Protein AF-A0A8S3DE48-F1 (afdb_monomer_lite)

Organism: NCBI:txid392030

Structure (mmCIF, N/CA/C/O backbone):
data_AF-A0A8S3DE48-F1
#
_entry.id   AF-A0A8S3DE48-F1
#
loop_
_atom_site.group_PDB
_atom_site.id
_atom_site.type_symbol
_atom_site.label_atom_id
_atom_site.label_alt_id
_atom_site.label_comp_id
_atom_site.label_asym_id
_atom_site.label_entity_id
_atom_site.label_seq_id
_atom_site.pdbx_PDB_ins_code
_atom_site.Cartn_x
_atom_site.Cartn_y
_atom_site.Cartn_z
_atom_site.occupancy
_atom_site.B_iso_or_equiv
_atom_site.auth_seq_id
_atom_site.auth_comp_id
_atom_site.auth_asym_id
_atom_site.auth_atom_id
_atom_site.pdbx_PDB_model_num
ATOM 1 N N . MET A 1 1 ? 17.841 -6.866 -17.496 1.00 52.84 1 MET A N 1
ATOM 2 C CA . MET A 1 1 ? 16.814 -6.961 -16.436 1.00 52.84 1 MET A CA 1
ATOM 3 C C . MET A 1 1 ? 15.802 -8.006 -16.883 1.00 52.84 1 MET A C 1
ATOM 5 O O . MET A 1 1 ? 15.302 -7.867 -17.991 1.00 52.84 1 MET A O 1
ATOM 9 N N . ALA A 1 2 ? 15.586 -9.083 -16.123 1.00 62.38 2 ALA A N 1
ATOM 10 C CA . ALA A 1 2 ? 14.606 -10.105 -16.505 1.00 62.38 2 ALA A CA 1
ATOM 11 C C . ALA A 1 2 ? 13.183 -9.511 -16.465 1.00 62.38 2 ALA A C 1
ATOM 13 O O . ALA A 1 2 ? 12.916 -8.700 -15.568 1.00 62.38 2 ALA A O 1
ATOM 14 N N . PRO A 1 3 ? 12.293 -9.867 -17.411 1.00 67.50 3 PRO A N 1
ATOM 15 C CA . PRO A 1 3 ? 10.916 -9.392 -17.403 1.00 67.50 3 PRO A CA 1
ATOM 16 C C . PRO A 1 3 ? 10.259 -9.746 -16.068 1.00 67.50 3 PRO A C 1
ATOM 18 O O . PRO A 1 3 ? 10.403 -10.854 -15.550 1.00 67.50 3 PRO A O 1
ATOM 21 N N . VAL A 1 4 ? 9.604 -8.757 -15.465 1.00 70.62 4 VAL A N 1
ATOM 22 C CA . VAL A 1 4 ? 8.887 -8.942 -14.205 1.00 70.62 4 VAL A CA 1
ATOM 23 C C . VAL A 1 4 ? 7.557 -9.580 -14.553 1.00 70.62 4 VAL A C 1
ATOM 25 O O . VAL A 1 4 ? 6.714 -8.928 -15.159 1.00 70.62 4 VAL A O 1
ATOM 28 N N . ASP A 1 5 ? 7.391 -10.846 -14.193 1.00 80.06 5 ASP A N 1
ATOM 29 C CA . ASP A 1 5 ? 6.136 -11.547 -14.412 1.00 80.06 5 ASP A CA 1
ATOM 30 C C . ASP A 1 5 ? 5.138 -11.191 -13.288 1.00 80.06 5 ASP A C 1
ATOM 32 O O . ASP A 1 5 ? 5.393 -11.499 -12.115 1.00 80.06 5 ASP A O 1
ATOM 36 N N . PRO A 1 6 ? 4.030 -10.493 -13.597 1.00 78.75 6 PRO A N 1
ATOM 37 C CA . PRO A 1 6 ? 3.070 -10.051 -12.588 1.00 78.75 6 PRO A CA 1
ATOM 38 C C . PRO A 1 6 ? 2.306 -11.226 -11.962 1.00 78.75 6 PRO A C 1
ATOM 40 O O . PRO A 1 6 ? 1.860 -11.123 -10.817 1.00 78.75 6 PRO A O 1
ATOM 43 N N . SER A 1 7 ? 2.192 -12.358 -12.664 1.00 81.56 7 SER A N 1
ATOM 44 C CA . SER A 1 7 ? 1.502 -13.547 -12.163 1.00 81.56 7 SER A CA 1
ATOM 45 C C . SER A 1 7 ? 2.272 -14.202 -11.019 1.00 81.56 7 SER A C 1
ATOM 47 O O . SER A 1 7 ? 1.650 -14.710 -10.088 1.00 81.56 7 SER A O 1
ATOM 49 N N . VAL A 1 8 ? 3.608 -14.131 -11.022 1.00 84.06 8 VAL A N 1
ATOM 50 C CA . VAL A 1 8 ? 4.444 -14.624 -9.911 1.00 84.06 8 VAL A CA 1
ATOM 51 C C . VAL A 1 8 ? 4.167 -13.847 -8.625 1.00 84.06 8 VAL A C 1
ATOM 53 O O . VAL A 1 8 ? 4.002 -14.448 -7.559 1.00 84.06 8 VAL A O 1
ATOM 56 N N . LEU A 1 9 ? 4.071 -12.516 -8.713 1.00 84.50 9 LEU A N 1
ATOM 57 C CA . LEU A 1 9 ? 3.731 -11.697 -7.552 1.00 84.50 9 LEU A CA 1
ATOM 58 C C . LEU A 1 9 ? 2.324 -12.026 -7.053 1.00 84.50 9 LEU A C 1
ATOM 60 O O . LEU A 1 9 ? 2.155 -12.287 -5.865 1.00 84.50 9 LEU A O 1
ATOM 64 N N . LEU A 1 10 ? 1.342 -12.060 -7.958 1.00 82.56 10 LEU A N 1
ATOM 65 C CA . LEU A 1 10 ? -0.052 -12.353 -7.623 1.00 82.56 10 LEU A CA 1
ATOM 66 C C . LEU A 1 10 ? -0.205 -13.715 -6.941 1.00 82.56 10 LEU A C 1
ATOM 68 O O . LEU A 1 10 ? -0.832 -13.788 -5.889 1.00 82.56 10 LEU A O 1
ATOM 72 N N . ASN A 1 11 ? 0.441 -14.764 -7.457 1.00 85.44 11 ASN A N 1
ATOM 73 C CA . ASN A 1 11 ? 0.447 -16.081 -6.811 1.00 85.44 11 ASN A CA 1
ATOM 74 C C . ASN A 1 11 ? 1.055 -16.041 -5.406 1.00 85.44 11 ASN A C 1
ATOM 76 O O . ASN A 1 11 ? 0.605 -16.754 -4.514 1.00 85.44 11 ASN A O 1
ATOM 80 N N . THR A 1 12 ? 2.060 -15.192 -5.193 1.00 85.50 12 THR A N 1
ATOM 81 C CA . THR A 1 12 ? 2.710 -15.056 -3.885 1.00 85.50 12 THR A CA 1
ATOM 82 C C . THR A 1 12 ? 1.810 -14.349 -2.877 1.00 85.50 12 THR A C 1
ATOM 84 O O . THR A 1 12 ? 1.900 -14.642 -1.694 1.00 85.50 12 THR A O 1
ATOM 87 N N . ILE A 1 13 ? 0.936 -13.437 -3.309 1.00 88.19 13 ILE A N 1
ATOM 88 C CA . ILE A 1 13 ? 0.087 -12.633 -2.414 1.00 88.19 13 ILE A CA 1
ATOM 89 C C . ILE A 1 13 ? -1.380 -13.068 -2.398 1.00 88.19 13 ILE A C 1
ATOM 91 O O . ILE A 1 13 ? -2.157 -12.510 -1.631 1.00 88.19 13 ILE A O 1
ATOM 95 N N . VAL A 1 14 ? -1.764 -14.081 -3.184 1.00 88.00 14 VAL A N 1
ATOM 96 C CA . VAL A 1 14 ? -3.159 -14.531 -3.349 1.00 88.00 14 VAL A CA 1
ATOM 97 C C . VAL A 1 14 ? -3.849 -14.856 -2.020 1.00 88.00 14 VAL A C 1
ATOM 99 O O . VAL A 1 14 ? -5.031 -14.584 -1.853 1.00 88.00 14 VAL A O 1
ATOM 102 N N . TYR A 1 15 ? -3.111 -15.355 -1.024 1.00 89.62 15 TYR A N 1
ATOM 103 C CA . TYR A 1 15 ? -3.657 -15.673 0.301 1.00 89.62 15 TYR A CA 1
ATOM 104 C C . TYR A 1 15 ? -4.018 -14.433 1.144 1.00 89.62 15 TYR A C 1
ATOM 106 O O . TYR A 1 15 ? -4.678 -14.572 2.182 1.00 89.62 15 TYR A O 1
ATOM 114 N N . LEU A 1 16 ? -3.562 -13.241 0.741 1.00 90.00 16 LEU A N 1
ATOM 115 C CA . LEU A 1 16 ? -3.914 -11.947 1.336 1.00 90.00 16 LEU A CA 1
ATOM 116 C C . LEU A 1 16 ? -5.187 -11.362 0.703 1.00 90.00 16 LEU A C 1
ATOM 118 O O . LEU A 1 16 ? -5.809 -10.485 1.306 1.00 90.00 16 LEU A O 1
ATOM 122 N N . LEU A 1 17 ? -5.569 -11.839 -0.486 1.00 91.06 17 LEU A N 1
ATOM 123 C CA . LEU A 1 17 ? -6.629 -11.253 -1.299 1.00 91.06 17 LEU A CA 1
ATOM 124 C C . LEU A 1 17 ? -8.001 -11.884 -1.029 1.00 91.06 17 LEU A C 1
ATOM 126 O O . LEU A 1 17 ? -8.105 -13.049 -0.639 1.00 91.06 17 LEU A O 1
ATOM 130 N N . ASP A 1 18 ? -9.055 -11.098 -1.230 1.00 89.38 18 ASP A N 1
ATOM 131 C CA . ASP A 1 18 ? -10.438 -11.557 -1.312 1.00 89.38 18 ASP A CA 1
ATOM 132 C C . ASP A 1 18 ? -10.820 -11.953 -2.750 1.00 89.38 18 ASP A C 1
ATOM 134 O O . ASP A 1 18 ? -10.038 -11.828 -3.695 1.00 89.38 18 ASP A O 1
ATOM 138 N N . SER A 1 19 ? -12.052 -12.433 -2.931 1.00 86.50 19 SER A N 1
ATOM 139 C CA . SER A 1 19 ? -12.579 -12.840 -4.240 1.00 86.50 19 SER A CA 1
ATOM 140 C C . SER A 1 19 ? -12.729 -11.691 -5.250 1.00 86.50 19 SER A C 1
ATOM 142 O O . SER A 1 19 ? -12.880 -11.959 -6.438 1.00 86.50 19 SER A O 1
ATOM 144 N N . ASN A 1 20 ? -12.680 -10.435 -4.802 1.00 86.00 20 ASN A N 1
ATOM 145 C CA . ASN A 1 20 ? -12.765 -9.230 -5.629 1.00 86.00 20 ASN A CA 1
ATOM 146 C C . ASN A 1 20 ? -11.386 -8.598 -5.904 1.00 86.00 20 ASN A C 1
ATOM 148 O O . ASN A 1 20 ? -11.322 -7.552 -6.549 1.00 86.00 20 ASN A O 1
ATOM 152 N N . GLY A 1 21 ? -10.294 -9.205 -5.424 1.00 85.25 21 GLY A N 1
ATOM 153 C CA . GLY A 1 21 ? -8.933 -8.687 -5.577 1.00 85.25 21 GLY A CA 1
ATOM 154 C C . GLY A 1 21 ? -8.537 -7.605 -4.564 1.00 85.25 21 GLY A C 1
ATOM 155 O O . GLY A 1 21 ? -7.460 -7.026 -4.699 1.00 85.25 21 GLY A O 1
ATOM 156 N N . GLY A 1 22 ? -9.372 -7.334 -3.558 1.00 90.69 22 GLY A N 1
ATOM 157 C CA . GLY A 1 22 ? -9.044 -6.489 -2.409 1.00 90.69 22 GLY A CA 1
ATOM 158 C C . GLY A 1 22 ? -8.381 -7.284 -1.283 1.00 90.69 22 GLY A C 1
ATOM 159 O O . GLY A 1 22 ? -8.154 -8.483 -1.401 1.00 90.69 22 GLY A O 1
ATOM 160 N N . LEU A 1 23 ? -8.058 -6.637 -0.166 1.00 92.56 23 LEU A N 1
ATOM 161 C CA . LEU A 1 23 ? -7.536 -7.314 1.025 1.00 92.56 23 LEU A CA 1
ATOM 162 C C . LEU A 1 23 ? -8.647 -8.029 1.806 1.00 92.56 23 LEU A C 1
ATOM 164 O O . LEU A 1 23 ? -9.664 -7.428 2.147 1.00 92.56 23 LEU A O 1
ATOM 168 N N . LYS A 1 24 ? -8.415 -9.298 2.169 1.00 90.94 24 LYS A N 1
ATOM 169 C CA . LYS A 1 24 ? -9.454 -10.147 2.777 1.00 90.94 24 LYS A CA 1
ATOM 170 C C . LYS A 1 24 ? -9.871 -9.760 4.197 1.00 90.94 24 LYS A C 1
ATOM 172 O O . LYS A 1 24 ? -11.004 -10.023 4.584 1.00 90.94 24 LYS A O 1
ATOM 177 N N . ASN A 1 25 ? -8.942 -9.253 5.011 1.00 90.31 25 ASN A N 1
ATOM 178 C CA . ASN A 1 25 ? -9.189 -8.869 6.403 1.00 90.31 25 ASN A CA 1
ATOM 179 C C . ASN A 1 25 ? -8.094 -7.940 6.950 1.00 90.31 25 ASN A C 1
ATOM 181 O O . ASN A 1 25 ? -7.051 -7.735 6.337 1.00 90.31 25 ASN A O 1
ATOM 185 N N . ASP A 1 26 ? -8.324 -7.389 8.136 1.00 88.56 26 ASP A N 1
ATOM 186 C CA . ASP A 1 26 ? -7.412 -6.492 8.850 1.00 88.56 26 ASP A CA 1
ATOM 187 C C . ASP A 1 26 ? -6.094 -7.180 9.253 1.00 88.56 26 ASP A C 1
ATOM 189 O O . ASP A 1 26 ? -5.029 -6.561 9.274 1.00 88.56 26 ASP A O 1
ATOM 193 N N . ARG A 1 27 ? -6.128 -8.493 9.517 1.00 89.75 27 ARG A N 1
ATOM 194 C CA . ARG A 1 27 ? -4.953 -9.256 9.971 1.00 89.75 27 ARG A CA 1
ATOM 195 C C . ARG A 1 27 ? -3.856 -9.324 8.914 1.00 89.75 27 ARG A C 1
ATOM 197 O O . ARG A 1 27 ? -2.676 -9.323 9.262 1.00 89.75 27 ARG A O 1
ATOM 204 N N . VAL A 1 28 ? -4.237 -9.375 7.637 1.00 91.31 28 VAL A N 1
ATOM 205 C CA . VAL A 1 28 ? -3.292 -9.439 6.512 1.00 91.31 28 VAL A CA 1
ATOM 206 C C . VAL A 1 28 ? -2.683 -8.084 6.148 1.00 91.31 28 VAL A C 1
ATOM 208 O O . VAL A 1 28 ? -1.670 -8.041 5.452 1.00 91.31 28 VAL A O 1
ATOM 211 N N . VAL A 1 29 ? -3.234 -6.979 6.660 1.00 91.75 29 VAL A N 1
ATOM 212 C CA . VAL A 1 29 ? -2.799 -5.612 6.330 1.00 91.75 29 VAL A CA 1
ATOM 213 C C . VAL A 1 29 ? -1.347 -5.360 6.719 1.00 91.75 29 VAL A C 1
ATOM 215 O O . VAL A 1 29 ? -0.583 -4.816 5.927 1.00 91.75 29 VAL A O 1
ATOM 218 N N . ARG A 1 30 ? -0.926 -5.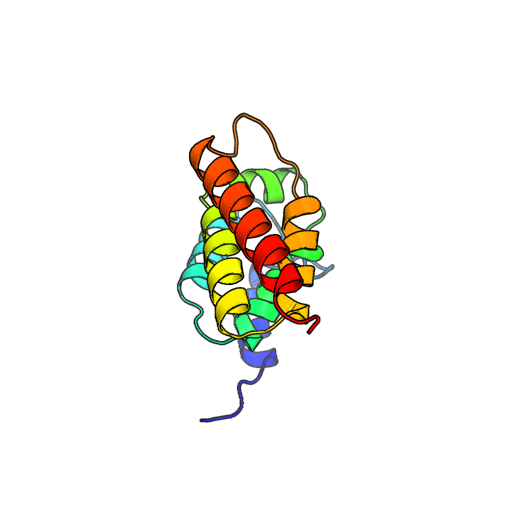789 7.915 1.00 90.75 30 ARG A N 1
ATOM 219 C CA . ARG A 1 30 ? 0.469 -5.610 8.357 1.00 90.75 30 ARG A CA 1
ATOM 220 C C . ARG A 1 30 ? 1.453 -6.303 7.419 1.00 90.75 30 ARG A C 1
ATOM 222 O O . ARG A 1 30 ? 2.460 -5.715 7.040 1.00 90.75 30 ARG A O 1
ATOM 229 N N . GLN A 1 31 ? 1.130 -7.528 7.009 1.00 91.69 31 GLN A N 1
ATOM 230 C CA . GLN A 1 31 ? 1.950 -8.286 6.069 1.00 91.69 31 GLN A CA 1
ATOM 231 C C . GLN A 1 31 ? 1.973 -7.628 4.685 1.00 91.69 31 GLN A C 1
ATOM 233 O O . GLN A 1 31 ? 3.036 -7.508 4.081 1.00 91.69 31 GLN A O 1
ATOM 238 N N . PHE A 1 32 ? 0.825 -7.141 4.215 1.00 92.31 32 PHE A N 1
ATOM 239 C CA . PHE A 1 32 ? 0.717 -6.383 2.972 1.00 92.31 32 PHE A CA 1
ATOM 240 C C . PHE A 1 32 ? 1.591 -5.118 2.986 1.00 92.31 32 PHE A C 1
ATOM 242 O O . PHE A 1 32 ? 2.369 -4.895 2.063 1.00 92.31 32 PHE A O 1
ATOM 249 N N . ILE A 1 33 ? 1.553 -4.341 4.069 1.00 91.19 33 ILE A N 1
ATOM 250 C CA . ILE A 1 33 ? 2.383 -3.143 4.262 1.00 91.19 33 ILE A CA 1
ATOM 251 C C . ILE A 1 33 ? 3.875 -3.492 4.237 1.00 91.19 33 ILE A C 1
ATOM 253 O O . ILE A 1 33 ? 4.654 -2.794 3.590 1.00 91.19 33 ILE A O 1
ATOM 257 N N . THR A 1 34 ? 4.296 -4.587 4.878 1.00 91.62 34 THR A N 1
ATOM 258 C CA . THR A 1 34 ? 5.686 -5.063 4.788 1.00 91.62 34 THR A CA 1
ATOM 259 C C . THR A 1 34 ? 6.089 -5.351 3.341 1.00 91.62 34 THR A C 1
ATOM 261 O O . THR A 1 34 ? 7.158 -4.924 2.907 1.00 91.62 34 THR A O 1
ATOM 264 N N . LEU A 1 35 ? 5.229 -6.019 2.568 1.00 90.88 35 LEU A N 1
ATOM 265 C CA . LEU A 1 35 ? 5.488 -6.321 1.158 1.00 90.88 35 LEU A CA 1
ATOM 266 C C . LEU A 1 35 ? 5.561 -5.059 0.285 1.00 90.88 35 LEU A C 1
ATOM 268 O O . LEU A 1 35 ? 6.415 -4.981 -0.604 1.00 90.88 35 LEU A O 1
ATOM 272 N N . MET A 1 36 ? 4.723 -4.056 0.567 1.00 91.19 36 MET A N 1
ATOM 273 C CA . MET A 1 36 ? 4.811 -2.744 -0.075 1.00 91.19 36 MET A CA 1
ATOM 274 C C . MET A 1 36 ? 6.149 -2.063 0.245 1.00 91.19 36 MET A C 1
ATOM 276 O O . MET A 1 36 ? 6.829 -1.601 -0.669 1.00 91.19 36 MET A O 1
ATOM 280 N N . LYS A 1 37 ? 6.583 -2.047 1.515 1.00 89.62 37 LYS A N 1
ATOM 281 C CA . LYS A 1 37 ? 7.859 -1.421 1.922 1.00 89.62 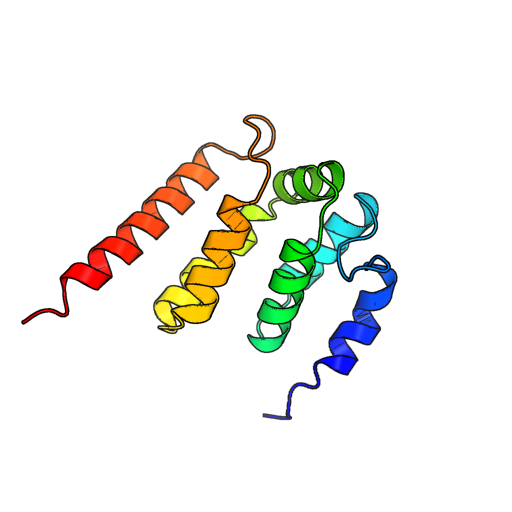37 LYS A CA 1
ATOM 282 C C . LYS A 1 37 ? 9.073 -2.035 1.218 1.00 89.62 37 LYS A C 1
ATOM 284 O O . LYS A 1 37 ? 9.992 -1.303 0.866 1.00 89.62 37 LYS A O 1
ATOM 289 N N . LEU A 1 38 ? 9.068 -3.352 1.004 1.00 88.56 38 LEU A N 1
ATOM 290 C CA . LEU A 1 38 ? 10.162 -4.088 0.357 1.00 88.56 38 LEU A CA 1
ATOM 291 C C . LEU A 1 38 ? 10.154 -3.987 -1.177 1.00 88.56 38 LEU A C 1
ATOM 293 O O . LEU A 1 38 ? 11.079 -4.457 -1.835 1.00 88.56 38 LEU A O 1
ATOM 297 N N . THR A 1 39 ? 9.104 -3.419 -1.770 1.00 86.50 39 THR A N 1
ATOM 298 C CA . THR A 1 39 ? 8.950 -3.381 -3.221 1.00 86.50 39 THR A CA 1
ATOM 299 C C . THR A 1 39 ? 9.589 -2.145 -3.846 1.00 86.50 39 THR A C 1
ATOM 301 O O . THR A 1 39 ? 9.179 -1.005 -3.628 1.00 86.50 39 THR A O 1
ATOM 304 N N . GLU A 1 40 ? 10.553 -2.395 -4.729 1.00 82.06 40 GLU A N 1
ATOM 305 C CA . GLU A 1 40 ? 11.224 -1.359 -5.521 1.00 82.06 40 GLU A CA 1
ATOM 306 C C . GLU A 1 40 ? 10.668 -1.278 -6.951 1.00 82.06 40 GLU A C 1
ATOM 308 O O . GLU A 1 40 ? 10.579 -0.196 -7.532 1.00 82.06 40 GLU A O 1
ATOM 313 N N . LYS A 1 41 ? 10.208 -2.414 -7.496 1.00 85.00 41 LYS A N 1
ATOM 314 C CA . LYS A 1 41 ? 9.717 -2.547 -8.876 1.00 85.00 41 LYS A CA 1
ATOM 315 C C . LYS A 1 41 ? 8.396 -1.807 -9.092 1.00 85.00 41 LYS A C 1
ATOM 317 O O . LYS A 1 41 ? 7.416 -2.079 -8.401 1.00 85.00 41 LYS A O 1
ATOM 322 N N . LEU A 1 42 ? 8.338 -0.968 -10.128 1.00 83.75 42 LEU A N 1
ATOM 323 C CA . LEU A 1 42 ? 7.141 -0.202 -10.501 1.00 83.75 42 LEU A CA 1
ATOM 324 C C . LEU A 1 42 ? 5.913 -1.096 -10.754 1.00 83.75 42 LEU A C 1
ATOM 326 O O . LEU A 1 42 ? 4.838 -0.811 -10.242 1.00 83.75 42 LEU A O 1
ATOM 330 N N . VAL A 1 43 ? 6.088 -2.214 -11.469 1.00 85.19 43 VAL A N 1
ATOM 331 C CA . VAL A 1 43 ? 5.002 -3.175 -11.758 1.00 85.19 43 VAL A CA 1
ATOM 332 C C . VAL A 1 43 ? 4.390 -3.738 -10.471 1.00 85.19 43 VAL A C 1
ATOM 334 O O . VAL A 1 43 ? 3.175 -3.863 -10.362 1.00 85.19 43 VAL A O 1
ATOM 337 N N . ASN A 1 44 ? 5.210 -4.014 -9.456 1.00 88.06 44 ASN A N 1
ATOM 338 C CA . ASN A 1 44 ? 4.719 -4.511 -8.173 1.00 88.06 44 ASN A CA 1
ATOM 339 C C . ASN A 1 44 ? 3.967 -3.413 -7.408 1.00 88.06 44 ASN A C 1
ATOM 341 O O . ASN A 1 44 ? 2.905 -3.679 -6.852 1.00 88.06 44 ASN A O 1
ATOM 345 N N . LYS A 1 45 ? 4.484 -2.172 -7.418 1.00 89.38 45 LYS A N 1
ATOM 346 C CA . LYS A 1 45 ? 3.797 -1.008 -6.829 1.00 89.38 45 LYS A CA 1
ATOM 347 C C . LYS A 1 45 ? 2.411 -0.821 -7.450 1.00 89.38 45 LYS A C 1
ATOM 349 O O . LYS A 1 45 ? 1.447 -0.639 -6.715 1.00 89.38 45 LYS A O 1
ATOM 354 N N . ALA A 1 46 ? 2.303 -0.959 -8.773 1.00 87.25 46 ALA A N 1
ATOM 355 C CA . ALA A 1 46 ? 1.038 -0.896 -9.503 1.00 87.25 46 ALA A CA 1
ATOM 356 C C . ALA A 1 46 ? 0.016 -1.924 -8.999 1.00 87.25 46 ALA A C 1
ATOM 358 O O . ALA A 1 46 ? -1.129 -1.580 -8.727 1.00 87.25 46 ALA A O 1
ATOM 359 N N . ILE A 1 47 ? 0.443 -3.178 -8.829 1.00 89.62 47 ILE A N 1
ATOM 360 C CA . ILE A 1 47 ? -0.428 -4.260 -8.353 1.00 89.62 47 ILE A CA 1
ATOM 361 C C . ILE A 1 47 ? -0.930 -3.962 -6.935 1.00 89.62 47 ILE A C 1
ATOM 363 O O . ILE A 1 47 ? -2.122 -4.090 -6.674 1.00 89.62 47 ILE A O 1
ATOM 367 N N . TYR A 1 48 ? -0.057 -3.504 -6.033 1.00 91.31 48 TYR A N 1
ATOM 368 C CA . TYR A 1 48 ? -0.469 -3.137 -4.674 1.00 91.31 48 TYR A CA 1
ATOM 369 C C . TYR A 1 48 ? -1.440 -1.955 -4.637 1.00 91.31 48 TYR A C 1
ATOM 371 O O . TYR A 1 48 ? -2.403 -1.996 -3.874 1.00 91.31 48 TYR A O 1
ATOM 379 N N . LEU A 1 49 ? -1.227 -0.934 -5.473 1.00 90.06 49 LEU A N 1
ATOM 380 C CA . LEU A 1 49 ? -2.164 0.183 -5.613 1.00 90.06 49 LEU A CA 1
ATOM 381 C C . LEU A 1 49 ? -3.536 -0.305 -6.089 1.00 90.06 49 LEU A C 1
ATOM 383 O O . LEU A 1 49 ? -4.552 0.055 -5.501 1.00 90.06 49 LEU A O 1
ATOM 387 N N . GLN A 1 50 ? -3.572 -1.195 -7.084 1.00 89.56 50 GLN A N 1
ATOM 388 C CA . GLN A 1 50 ? -4.827 -1.765 -7.571 1.00 89.56 50 GLN A CA 1
ATOM 389 C C . GLN A 1 50 ? -5.537 -2.616 -6.512 1.00 89.56 50 GLN A C 1
ATOM 391 O O . GLN A 1 50 ? -6.752 -2.500 -6.377 1.00 89.56 50 GLN A O 1
ATOM 396 N N . ILE A 1 51 ? -4.812 -3.401 -5.711 1.00 91.25 51 ILE A N 1
ATOM 397 C CA . ILE A 1 51 ? -5.394 -4.152 -4.584 1.00 91.25 51 ILE A CA 1
ATOM 398 C C . ILE A 1 51 ? -6.018 -3.200 -3.558 1.00 91.25 51 ILE A C 1
ATOM 400 O O . ILE A 1 51 ? -7.136 -3.427 -3.091 1.00 91.25 51 ILE A O 1
ATOM 404 N N . LEU A 1 52 ? -5.320 -2.112 -3.221 1.00 89.94 52 LEU A N 1
ATOM 405 C CA . LEU A 1 52 ? -5.837 -1.114 -2.287 1.00 89.94 52 LEU A CA 1
ATOM 406 C C . LEU A 1 52 ? -7.092 -0.432 -2.852 1.00 89.94 52 LEU A C 1
ATOM 408 O O . LEU A 1 52 ? -8.082 -0.304 -2.141 1.00 89.94 52 LEU A O 1
ATOM 412 N N . ASN A 1 53 ? -7.096 -0.105 -4.147 1.00 89.25 53 ASN A N 1
ATOM 413 C CA . ASN A 1 53 ? -8.248 0.466 -4.849 1.00 89.25 53 ASN A CA 1
ATOM 414 C C . ASN A 1 53 ? -9.468 -0.481 -4.887 1.00 89.25 53 ASN A C 1
ATOM 416 O O . ASN A 1 53 ? -10.609 -0.027 -4.856 1.00 89.25 53 ASN A O 1
ATOM 420 N N . HIS A 1 54 ? -9.247 -1.799 -4.931 1.00 89.94 54 HIS A N 1
ATOM 421 C CA . HIS A 1 54 ? -10.317 -2.807 -4.892 1.00 89.94 54 HIS A CA 1
ATOM 422 C C . HIS A 1 54 ? -10.754 -3.177 -3.466 1.00 89.94 54 HIS A C 1
ATOM 424 O O . HIS A 1 54 ? -11.773 -3.849 -3.287 1.00 89.94 54 HIS A O 1
ATOM 430 N N . THR A 1 55 ? -10.030 -2.730 -2.437 1.00 90.06 55 THR A N 1
ATOM 431 C CA . THR A 1 55 ? -10.366 -3.008 -1.037 1.00 90.06 55 THR A CA 1
ATOM 432 C C . THR A 1 55 ? -11.537 -2.130 -0.598 1.00 90.06 55 THR A C 1
ATOM 434 O O . THR A 1 55 ? -11.376 -0.946 -0.332 1.00 90.06 55 THR A O 1
ATOM 437 N N . LYS A 1 56 ? -12.733 -2.723 -0.498 1.00 85.00 56 LYS A N 1
ATOM 438 C CA . LYS A 1 56 ? -13.972 -2.014 -0.113 1.00 85.00 56 LYS A CA 1
ATOM 439 C C . LYS A 1 56 ? -14.247 -1.995 1.392 1.00 85.00 56 LYS A C 1
ATOM 441 O O . LYS A 1 56 ? -15.125 -1.266 1.841 1.00 85.00 56 LYS A O 1
ATOM 446 N N . SER A 1 57 ? -13.559 -2.834 2.166 1.00 88.44 57 SER A N 1
ATOM 447 C CA . SER A 1 57 ? -13.792 -2.935 3.608 1.00 88.44 57 SER A CA 1
ATOM 448 C C . SER A 1 57 ? -13.169 -1.750 4.342 1.00 88.44 57 SER A C 1
ATOM 450 O O . SER A 1 57 ? -11.948 -1.590 4.371 1.00 88.44 57 SER A O 1
ATOM 452 N N . GLU A 1 58 ? -14.015 -0.941 4.976 1.00 86.31 58 GLU A N 1
ATOM 453 C CA . GLU A 1 58 ? -13.581 0.235 5.726 1.00 86.31 58 GLU A CA 1
ATOM 454 C C . GLU A 1 58 ? -12.667 -0.133 6.908 1.00 86.31 58 GLU A C 1
ATOM 456 O O . GLU A 1 58 ? -11.671 0.544 7.148 1.00 86.31 58 GLU A O 1
ATOM 461 N N . ASP A 1 59 ? -12.934 -1.240 7.607 1.00 87.44 59 ASP A N 1
ATOM 462 C CA . ASP A 1 59 ? -12.107 -1.723 8.725 1.00 87.44 59 ASP A CA 1
ATOM 463 C C . ASP A 1 59 ? -10.673 -2.064 8.294 1.00 87.44 59 ASP A C 1
ATOM 465 O O . ASP A 1 59 ? -9.700 -1.796 9.011 1.00 87.44 59 ASP A O 1
ATOM 469 N N . VAL A 1 60 ? -10.532 -2.620 7.089 1.00 90.62 60 VAL A N 1
ATOM 470 C CA . VAL A 1 60 ? -9.237 -2.959 6.494 1.00 90.62 60 VAL A CA 1
ATOM 471 C C . VAL A 1 60 ? -8.476 -1.688 6.128 1.00 90.62 60 VAL A C 1
ATOM 473 O O . VAL A 1 60 ? -7.306 -1.550 6.488 1.00 90.62 60 VAL A O 1
ATOM 476 N N . LEU A 1 61 ? -9.145 -0.725 5.487 1.00 89.25 61 LEU A N 1
ATOM 477 C CA . LEU A 1 61 ? -8.551 0.568 5.135 1.00 89.25 61 LEU A CA 1
ATOM 478 C C . LEU A 1 61 ? -8.163 1.384 6.381 1.00 89.25 61 LEU A C 1
ATOM 480 O O . LEU A 1 61 ? -7.085 1.974 6.425 1.00 89.25 61 LEU A O 1
ATOM 484 N N . LYS A 1 62 ? -8.978 1.359 7.442 1.00 88.12 62 LYS A N 1
ATOM 485 C CA . LYS A 1 62 ? -8.643 1.983 8.734 1.00 88.12 62 LYS A CA 1
ATOM 486 C C . LYS A 1 62 ? -7.404 1.349 9.356 1.00 88.12 62 LYS A C 1
ATOM 488 O O . LYS A 1 62 ? -6.520 2.057 9.832 1.00 88.12 62 LYS A O 1
ATOM 493 N N . THR A 1 63 ? -7.316 0.021 9.337 1.00 89.75 63 THR A N 1
ATOM 494 C CA . THR A 1 63 ? -6.131 -0.708 9.816 1.00 89.75 63 THR A CA 1
ATOM 495 C C . THR A 1 63 ? -4.888 -0.367 8.997 1.00 89.75 63 THR A C 1
ATOM 497 O O . THR A 1 63 ? -3.801 -0.245 9.562 1.00 89.75 63 THR A O 1
ATOM 500 N N . PHE A 1 64 ? -5.044 -0.176 7.685 1.00 90.12 64 PHE A N 1
ATOM 501 C CA . PHE A 1 64 ? -3.958 0.228 6.796 1.00 90.12 64 PHE A CA 1
ATOM 502 C C . PHE A 1 64 ? -3.395 1.596 7.180 1.00 90.12 64 PHE A C 1
ATOM 504 O O . PHE A 1 64 ? -2.182 1.733 7.335 1.00 90.12 64 PHE A O 1
ATOM 511 N N . LEU A 1 65 ? -4.269 2.575 7.423 1.00 88.44 65 LEU A N 1
ATOM 512 C CA . LEU A 1 65 ? -3.873 3.904 7.893 1.00 88.44 65 LEU A CA 1
ATOM 513 C C . LEU A 1 65 ? -3.158 3.839 9.254 1.00 88.44 65 LEU A C 1
ATOM 515 O O . LEU A 1 65 ? -2.062 4.374 9.387 1.00 88.44 65 LEU A O 1
ATOM 519 N N . LYS A 1 66 ? -3.693 3.067 10.211 1.00 86.69 66 LYS A N 1
ATOM 520 C CA . LYS A 1 66 ? -3.079 2.862 11.540 1.00 86.69 66 LYS A CA 1
ATOM 521 C C . LYS A 1 66 ? -1.693 2.207 11.517 1.00 86.69 66 LYS A C 1
ATOM 523 O O . LYS A 1 66 ? -0.988 2.259 12.517 1.00 86.69 66 LYS A O 1
ATOM 528 N N . CYS A 1 67 ? -1.327 1.526 10.433 1.00 87.69 67 CYS A N 1
ATOM 529 C CA . CYS A 1 67 ? -0.062 0.797 10.307 1.00 87.69 67 CYS A CA 1
ATOM 530 C C . CYS A 1 67 ? 0.961 1.532 9.417 1.00 87.69 67 CYS A C 1
ATOM 532 O O . CYS A 1 67 ? 1.775 0.881 8.759 1.00 87.69 67 CYS A O 1
ATOM 534 N N . ASP A 1 68 ? 0.900 2.867 9.363 1.00 84.75 68 ASP A N 1
ATOM 535 C CA . ASP A 1 68 ? 1.758 3.717 8.523 1.00 84.75 68 ASP A CA 1
ATOM 536 C C . ASP A 1 68 ? 1.616 3.434 7.016 1.00 84.75 68 ASP A C 1
ATOM 538 O O . ASP A 1 68 ? 2.554 3.604 6.231 1.00 84.75 68 ASP A O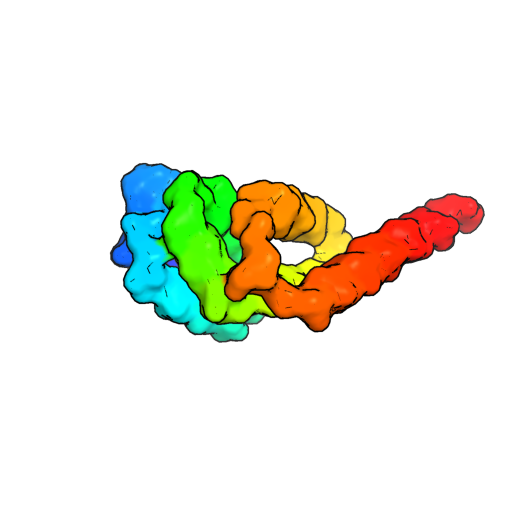 1
ATOM 542 N N . GLY A 1 69 ? 0.441 2.971 6.578 1.00 87.50 69 GLY A N 1
ATOM 543 C CA . GLY A 1 69 ? 0.174 2.723 5.163 1.00 87.50 69 GLY A CA 1
ATOM 544 C C . GLY A 1 69 ? 0.230 4.004 4.325 1.00 87.50 69 GLY A C 1
ATOM 545 O O . GLY A 1 69 ? 0.742 3.991 3.205 1.00 87.50 69 GLY A O 1
ATOM 546 N N . LEU A 1 70 ? -0.220 5.130 4.890 1.00 87.62 70 LEU A N 1
ATOM 547 C CA . LEU A 1 70 ? -0.206 6.435 4.224 1.00 87.62 70 LEU A CA 1
ATOM 548 C C . LEU A 1 70 ? 1.220 6.932 3.948 1.00 87.62 70 LEU A C 1
ATOM 550 O O . LEU A 1 70 ? 1.502 7.385 2.843 1.00 87.62 70 LEU A O 1
ATOM 554 N N . GLN A 1 71 ? 2.138 6.755 4.898 1.00 87.69 71 GLN A N 1
ATOM 555 C CA . GLN A 1 71 ? 3.558 7.097 4.750 1.00 87.69 71 GLN A CA 1
ATOM 556 C C . GLN A 1 71 ? 4.211 6.398 3.546 1.00 87.69 71 GLN A C 1
ATOM 558 O O . GLN A 1 71 ? 4.995 6.989 2.802 1.00 87.69 71 G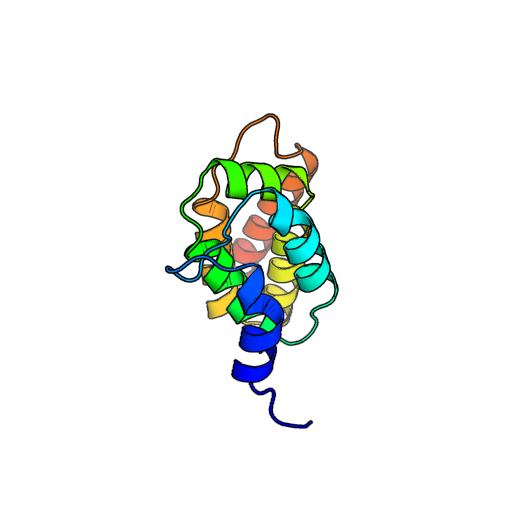LN A O 1
ATOM 563 N N . ILE A 1 72 ? 3.841 5.140 3.281 1.00 90.50 72 ILE A N 1
ATOM 564 C CA . ILE A 1 72 ? 4.319 4.421 2.091 1.00 90.50 72 ILE A CA 1
ATOM 565 C C . ILE A 1 72 ? 3.790 5.074 0.813 1.00 90.50 72 ILE A C 1
ATOM 567 O O . ILE A 1 72 ? 4.551 5.240 -0.143 1.00 90.50 72 ILE A O 1
ATOM 571 N N . LEU A 1 73 ? 2.507 5.445 0.793 1.00 89.56 73 LEU A N 1
ATOM 572 C CA . LEU A 1 73 ? 1.893 6.091 -0.364 1.00 89.56 73 LEU A CA 1
ATOM 573 C C . LEU A 1 73 ? 2.526 7.461 -0.632 1.00 89.56 73 LEU A C 1
ATOM 575 O O . LEU A 1 73 ? 2.873 7.734 -1.778 1.00 89.56 73 LEU A O 1
ATOM 579 N N . ILE A 1 74 ? 2.770 8.273 0.402 1.00 87.25 74 ILE A N 1
ATOM 580 C CA . ILE A 1 74 ? 3.458 9.572 0.283 1.00 87.25 74 ILE A CA 1
ATOM 581 C C . ILE A 1 74 ? 4.885 9.389 -0.261 1.00 87.25 74 ILE A C 1
ATOM 583 O O . ILE A 1 74 ? 5.310 10.086 -1.192 1.00 87.25 74 ILE A O 1
ATOM 587 N N . LYS A 1 75 ? 5.619 8.387 0.240 1.00 88.81 75 LYS A N 1
ATOM 588 C CA . LYS A 1 75 ? 6.952 8.041 -0.273 1.00 88.81 75 LYS A CA 1
ATOM 589 C C . LYS A 1 75 ? 6.914 7.632 -1.748 1.00 88.81 75 LYS A C 1
ATOM 591 O O . LYS A 1 75 ? 7.774 8.041 -2.529 1.00 88.81 75 LYS A O 1
ATOM 596 N N . TRP A 1 76 ? 5.945 6.813 -2.151 1.00 89.06 76 TRP A N 1
ATOM 597 C CA . TRP A 1 76 ? 5.790 6.404 -3.550 1.00 89.06 76 TRP A CA 1
ATOM 598 C C . TRP A 1 76 ? 5.382 7.566 -4.446 1.00 89.06 76 TRP A C 1
ATOM 600 O O . TRP A 1 76 ? 5.916 7.693 -5.542 1.00 89.06 76 TRP A O 1
ATOM 610 N N . LEU A 1 77 ? 4.522 8.453 -3.958 1.00 84.75 77 LEU A N 1
ATOM 611 C CA . LEU A 1 77 ? 4.115 9.667 -4.651 1.00 84.75 77 LEU A CA 1
ATOM 612 C C . LEU A 1 77 ? 5.316 10.587 -4.917 1.00 84.75 77 LEU A C 1
ATOM 614 O O . LEU A 1 77 ? 5.480 11.082 -6.031 1.00 84.75 77 LEU A O 1
ATOM 618 N N . SER A 1 78 ? 6.232 10.703 -3.951 1.00 84.38 78 SER A N 1
ATOM 619 C CA . SER A 1 78 ? 7.519 11.382 -4.150 1.00 84.38 78 SER A CA 1
ATOM 620 C C . SER A 1 78 ? 8.391 10.711 -5.207 1.00 84.38 78 SER A C 1
ATOM 622 O O . SER A 1 78 ? 8.979 11.390 -6.044 1.00 84.38 78 SER A O 1
ATOM 624 N N . HIS A 1 79 ? 8.446 9.381 -5.212 1.00 84.25 79 HIS A N 1
ATOM 625 C CA . HIS A 1 79 ? 9.198 8.635 -6.216 1.00 84.25 79 HIS A CA 1
ATOM 626 C C . HIS A 1 79 ? 8.614 8.818 -7.629 1.00 84.25 79 HIS A C 1
ATOM 628 O O . HIS A 1 79 ? 9.364 9.035 -8.574 1.00 84.25 79 HIS A O 1
ATOM 634 N N . PHE A 1 80 ? 7.287 8.766 -7.788 1.00 83.06 80 PHE A N 1
ATOM 635 C CA . PHE A 1 80 ? 6.622 8.955 -9.085 1.00 83.06 80 PHE A CA 1
ATOM 636 C C . PHE A 1 80 ? 6.728 10.391 -9.603 1.00 83.06 80 PHE A C 1
ATOM 638 O O . PHE A 1 80 ? 6.802 10.587 -10.814 1.00 83.06 80 PHE A O 1
ATOM 645 N N . SER A 1 81 ? 6.776 11.374 -8.699 1.00 78.19 81 SER A N 1
ATOM 646 C CA . SER A 1 81 ? 7.026 12.779 -9.033 1.00 78.19 81 SER A CA 1
ATOM 647 C C . SER A 1 81 ? 8.388 12.961 -9.709 1.00 78.19 81 SER A C 1
ATOM 649 O O . SER A 1 81 ? 8.466 13.526 -10.797 1.00 78.19 81 SER A O 1
ATOM 651 N N . VAL A 1 82 ? 9.451 12.405 -9.116 1.00 76.69 82 VAL A N 1
ATOM 652 C CA . VAL A 1 82 ? 10.812 12.463 -9.681 1.00 76.69 82 VAL A CA 1
ATOM 653 C C . VAL A 1 82 ? 10.896 11.715 -11.014 1.00 76.69 82 VAL A C 1
ATOM 655 O O . VAL A 1 82 ? 11.515 12.198 -11.961 1.00 76.69 82 VAL A O 1
ATOM 658 N N . ASP A 1 83 ? 10.224 10.569 -11.118 1.00 76.62 83 ASP A N 1
ATOM 659 C CA . ASP A 1 83 ? 10.208 9.726 -12.321 1.00 76.62 83 ASP A CA 1
ATOM 660 C C . ASP A 1 83 ? 9.326 10.293 -13.459 1.00 76.62 83 ASP A C 1
ATOM 662 O O . ASP A 1 83 ? 9.213 9.678 -14.515 1.00 76.62 83 ASP A O 1
ATOM 666 N N . HIS A 1 84 ? 8.690 11.461 -13.262 1.00 74.31 84 HIS A N 1
ATOM 667 C CA . HIS A 1 84 ? 7.757 12.099 -14.209 1.00 74.31 84 HIS A CA 1
ATOM 668 C C . HIS A 1 84 ? 6.590 11.186 -14.620 1.00 74.31 84 HIS A C 1
ATOM 670 O O . HIS A 1 84 ? 6.028 11.285 -15.715 1.00 74.31 84 HIS A O 1
ATOM 676 N N . ASN A 1 85 ? 6.198 10.279 -13.727 1.00 77.00 85 ASN A N 1
ATOM 677 C CA . ASN A 1 85 ? 5.189 9.278 -14.011 1.00 77.00 85 ASN A CA 1
ATOM 678 C C . ASN A 1 85 ? 3.795 9.759 -13.583 1.00 77.00 85 ASN A C 1
ATOM 680 O O . ASN A 1 85 ? 3.216 9.296 -12.596 1.00 77.00 85 ASN A O 1
ATOM 684 N N . HIS A 1 86 ? 3.265 10.719 -14.346 1.00 77.00 86 HIS A N 1
ATOM 685 C CA . HIS A 1 86 ? 2.009 11.418 -14.049 1.00 77.00 86 HIS A CA 1
ATOM 686 C C . HIS A 1 86 ? 0.801 10.477 -13.904 1.00 77.00 86 HIS A C 1
ATOM 688 O O . HIS A 1 86 ? -0.067 10.715 -13.067 1.00 77.00 86 HIS A O 1
ATOM 694 N N . ALA A 1 87 ? 0.752 9.378 -14.667 1.00 80.06 87 ALA A N 1
ATOM 695 C CA . ALA A 1 87 ? -0.344 8.412 -14.586 1.00 80.06 87 ALA A CA 1
ATOM 696 C C . ALA A 1 87 ? -0.391 7.712 -13.217 1.00 80.06 87 ALA A C 1
ATOM 698 O O . ALA A 1 87 ? -1.437 7.688 -12.569 1.00 80.06 87 ALA A O 1
ATOM 699 N N . PHE A 1 88 ? 0.749 7.198 -12.746 1.00 81.19 88 PHE A N 1
ATOM 700 C CA . PHE A 1 88 ? 0.854 6.546 -11.436 1.00 81.19 88 PHE A CA 1
ATOM 701 C C . PHE A 1 88 ? 0.675 7.522 -10.277 1.00 81.19 88 PHE A C 1
ATOM 703 O O . PHE A 1 88 ? 0.122 7.162 -9.236 1.00 81.19 88 PHE A O 1
ATOM 710 N N . LEU A 1 89 ? 1.115 8.762 -10.466 1.00 82.44 89 LEU A N 1
ATOM 711 C CA . LEU A 1 89 ? 0.926 9.826 -9.497 1.00 82.44 89 LEU A CA 1
ATOM 712 C C . LEU A 1 89 ? -0.562 10.136 -9.283 1.00 82.44 89 LEU A C 1
ATOM 714 O O . LEU A 1 89 ? -1.028 10.132 -8.145 1.00 82.44 89 LEU A O 1
ATOM 718 N N . LEU A 1 90 ? -1.318 10.331 -10.368 1.00 83.25 90 LEU A N 1
ATOM 719 C CA . LEU A 1 90 ? -2.761 10.569 -10.303 1.00 83.25 90 LEU A CA 1
ATOM 720 C C . LEU A 1 90 ? -3.519 9.366 -9.734 1.00 83.25 90 LEU A C 1
ATOM 722 O O . LEU A 1 90 ? -4.445 9.553 -8.949 1.00 83.25 90 LEU A O 1
ATOM 726 N N . ASP A 1 91 ? -3.136 8.142 -10.104 1.00 85.81 91 ASP A N 1
ATOM 727 C CA . ASP A 1 91 ? -3.755 6.922 -9.571 1.00 85.81 91 ASP A CA 1
ATOM 728 C C . ASP A 1 91 ? -3.546 6.811 -8.052 1.00 85.81 91 ASP A C 1
ATOM 730 O O . ASP A 1 91 ? -4.493 6.599 -7.296 1.00 85.81 91 ASP A O 1
ATOM 734 N N . THR A 1 92 ? -2.324 7.086 -7.585 1.00 85.44 92 THR A N 1
ATOM 735 C CA . THR A 1 92 ? -1.995 7.103 -6.153 1.00 85.44 92 THR A CA 1
ATOM 736 C C . THR A 1 92 ? -2.783 8.185 -5.411 1.00 85.44 92 THR A C 1
ATOM 738 O O . THR A 1 92 ? -3.346 7.903 -4.357 1.00 85.44 92 THR A O 1
ATOM 741 N N . LEU A 1 93 ? -2.884 9.401 -5.963 1.00 84.38 93 LEU A N 1
ATOM 742 C CA . LEU A 1 93 ? -3.681 10.487 -5.377 1.00 84.38 93 LEU A CA 1
ATOM 743 C C . LEU A 1 93 ? -5.168 10.135 -5.278 1.00 84.38 93 LEU A C 1
ATOM 745 O O . LEU A 1 93 ? -5.789 10.417 -4.257 1.00 84.38 93 LEU A O 1
ATOM 749 N N . LYS A 1 94 ? -5.736 9.493 -6.305 1.00 86.00 94 LYS A N 1
ATOM 750 C CA . LYS A 1 94 ? -7.127 9.018 -6.278 1.00 86.00 94 LYS A CA 1
ATOM 751 C C . LYS A 1 94 ? -7.345 7.991 -5.176 1.00 86.00 94 LYS A C 1
ATOM 753 O O . LYS A 1 94 ? -8.328 8.085 -4.450 1.00 86.00 94 LYS A O 1
ATOM 758 N N . ILE A 1 95 ? -6.424 7.038 -5.030 1.00 86.75 95 ILE A N 1
ATOM 759 C CA . ILE A 1 95 ? -6.501 6.030 -3.971 1.00 86.75 95 ILE A CA 1
ATOM 760 C C . ILE A 1 95 ? -6.429 6.703 -2.605 1.00 86.75 95 ILE A C 1
ATOM 762 O O . ILE A 1 95 ? -7.289 6.436 -1.775 1.00 86.75 95 ILE A O 1
ATOM 766 N N . ILE A 1 96 ? -5.468 7.612 -2.400 1.00 84.06 96 ILE A N 1
ATOM 767 C CA . ILE A 1 96 ? -5.348 8.402 -1.169 1.00 84.06 96 ILE A CA 1
ATOM 768 C C . ILE A 1 96 ? -6.665 9.134 -0.885 1.00 84.06 96 ILE A C 1
ATOM 770 O O . ILE A 1 96 ? -7.187 8.997 0.211 1.00 84.06 96 ILE A O 1
ATOM 774 N N . GLY A 1 97 ? -7.247 9.832 -1.864 1.00 82.19 97 GLY A N 1
ATOM 775 C CA . GLY A 1 97 ? -8.514 10.556 -1.708 1.00 82.19 97 GLY A CA 1
ATOM 776 C C . GLY A 1 97 ? -9.730 9.674 -1.397 1.00 82.19 97 GLY A C 1
ATOM 777 O O . GLY A 1 97 ? -10.673 10.146 -0.768 1.00 82.19 97 GLY A O 1
ATOM 778 N N . ASN A 1 98 ? -9.698 8.399 -1.789 1.00 83.25 98 ASN A N 1
ATOM 779 C CA . ASN A 1 98 ? -10.747 7.424 -1.485 1.00 83.25 98 ASN A CA 1
ATOM 780 C C . ASN A 1 98 ? -10.572 6.748 -0.114 1.00 83.25 98 ASN A C 1
ATOM 782 O O . ASN A 1 98 ? -11.445 5.980 0.298 1.00 83.25 98 ASN A O 1
ATOM 786 N N . LEU A 1 99 ? -9.460 6.983 0.593 1.00 83.31 99 LEU A N 1
ATOM 787 C CA . LEU A 1 99 ? -9.249 6.397 1.912 1.00 83.31 99 LEU A CA 1
ATOM 788 C C . LEU A 1 99 ? -10.172 7.058 2.950 1.00 83.31 99 LEU A C 1
ATOM 790 O O . LEU A 1 99 ? -10.341 8.278 2.949 1.00 83.31 99 LEU A O 1
ATOM 794 N N . PRO A 1 100 ? -10.738 6.277 3.888 1.00 78.38 100 PRO A N 1
ATOM 795 C CA . PRO A 1 100 ? -11.515 6.809 4.997 1.00 78.38 100 PRO A CA 1
ATOM 796 C C . PRO A 1 100 ? -10.571 7.473 6.010 1.00 78.38 100 PRO A C 1
ATOM 798 O O . PRO A 1 100 ? -10.144 6.853 6.989 1.00 78.38 100 PRO A O 1
ATOM 801 N N . PHE A 1 101 ? -10.214 8.735 5.762 1.00 72.12 101 PHE A N 1
ATOM 802 C CA . PHE A 1 101 ? -9.455 9.547 6.708 1.00 72.12 101 PHE A CA 1
ATOM 803 C C . PHE A 1 101 ? -10.271 9.720 7.985 1.00 72.12 101 PHE A C 1
ATOM 805 O O . PHE A 1 101 ? -11.345 10.318 7.976 1.00 72.12 101 PHE A O 1
ATOM 812 N N . ASN A 1 102 ? -9.749 9.200 9.092 1.00 63.97 102 ASN A N 1
ATOM 813 C CA . ASN A 1 102 ? -10.255 9.520 10.417 1.00 63.97 102 ASN A CA 1
ATOM 814 C C . ASN A 1 102 ? -9.132 10.159 11.233 1.00 63.97 102 ASN A C 1
ATOM 816 O O . ASN A 1 102 ? -7.979 9.740 11.114 1.00 63.97 102 ASN A O 1
ATOM 820 N N . ILE A 1 103 ? -9.491 11.131 12.070 1.00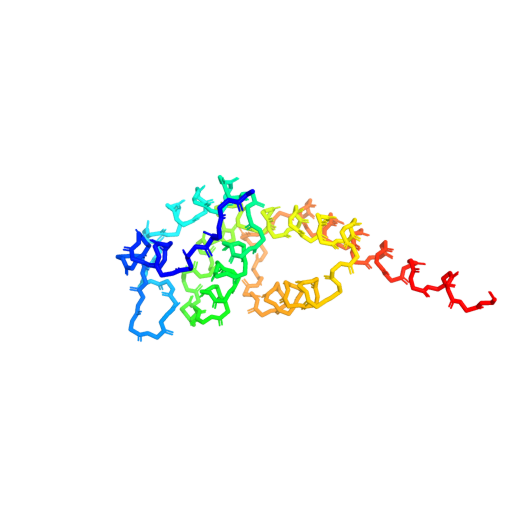 58.50 103 ILE A N 1
ATOM 821 C CA . ILE A 1 103 ? -8.573 11.947 12.879 1.00 58.50 103 ILE A CA 1
ATOM 822 C C . ILE A 1 103 ? -7.702 11.063 13.795 1.00 58.50 103 ILE A C 1
ATOM 824 O O . ILE A 1 103 ? -6.549 11.389 14.046 1.00 58.50 103 ILE A O 1
ATOM 828 N N . ASP A 1 104 ? -8.206 9.901 14.222 1.00 63.72 104 ASP A N 1
ATOM 829 C CA . ASP A 1 104 ? -7.466 8.935 15.052 1.00 63.72 104 ASP A CA 1
ATOM 830 C C . ASP A 1 104 ? -6.459 8.051 14.291 1.00 63.72 104 ASP A C 1
ATOM 832 O O . ASP A 1 104 ? -5.669 7.340 14.911 1.00 63.72 104 ASP A O 1
ATOM 836 N N . ASN A 1 105 ? -6.515 8.016 12.956 1.00 66.81 105 ASN A N 1
ATOM 837 C CA . ASN A 1 105 ? -5.788 7.030 12.146 1.00 66.81 105 ASN A CA 1
ATOM 838 C C . ASN A 1 105 ? -4.685 7.642 11.275 1.00 66.81 105 ASN A C 1
ATOM 840 O O . ASN A 1 105 ? -3.986 6.896 10.592 1.00 66.81 105 ASN A O 1
ATOM 844 N N . VAL A 1 106 ? -4.568 8.969 11.248 1.00 68.12 106 VAL A N 1
ATOM 845 C CA . VAL A 1 106 ? -3.607 9.701 10.422 1.00 68.12 106 VAL A CA 1
ATOM 846 C C . VAL A 1 106 ? -2.983 10.795 11.272 1.00 68.12 106 VAL A C 1
ATOM 848 O O . VAL A 1 106 ? -3.702 11.581 11.887 1.00 68.12 106 VAL A O 1
ATOM 851 N N . SER A 1 107 ? -1.652 10.848 11.323 1.00 77.75 107 SER A N 1
ATOM 852 C CA . SER A 1 107 ? -0.969 11.872 12.107 1.00 77.75 107 SER A CA 1
ATOM 853 C C . SER A 1 107 ? -1.005 13.202 11.369 1.00 77.75 107 SER A C 1
ATOM 855 O O . SER A 1 107 ? -0.893 13.246 10.146 1.00 77.75 107 SER A O 1
ATOM 857 N N . GLN A 1 108 ? -1.067 14.303 12.119 1.00 76.94 108 GLN A N 1
ATOM 858 C CA . GLN A 1 108 ? -0.982 15.651 11.554 1.00 76.94 108 GLN A CA 1
ATOM 859 C C . GLN A 1 108 ? 0.253 15.804 10.643 1.00 76.94 108 GLN A C 1
ATOM 861 O O . GLN A 1 108 ? 0.139 16.310 9.537 1.00 76.94 108 GLN A O 1
ATOM 866 N N . ASN A 1 109 ? 1.392 15.222 11.039 1.00 81.12 109 ASN A N 1
ATOM 867 C CA . ASN A 1 109 ? 2.613 15.186 10.231 1.00 81.12 109 ASN A CA 1
ATOM 868 C C . ASN A 1 109 ? 2.432 14.530 8.847 1.00 81.12 109 ASN A C 1
ATOM 870 O O . ASN A 1 109 ? 2.987 15.014 7.867 1.00 81.12 109 ASN A O 1
ATOM 874 N N . ASP A 1 110 ? 1.655 13.446 8.751 1.00 81.12 110 ASP A N 1
ATOM 875 C CA . ASP A 1 110 ? 1.391 12.774 7.471 1.00 81.12 110 ASP A CA 1
ATOM 876 C C . ASP A 1 110 ? 0.537 13.655 6.550 1.00 81.12 110 ASP A C 1
ATOM 878 O O . ASP A 1 110 ? 0.715 13.655 5.332 1.00 81.12 110 ASP A O 1
ATOM 882 N N . ILE A 1 111 ? -0.394 14.414 7.138 1.00 80.19 111 ILE A N 1
ATOM 883 C CA . ILE A 1 111 ? -1.253 15.359 6.418 1.00 80.19 111 ILE A CA 1
ATOM 884 C C . ILE A 1 111 ? -0.421 16.536 5.911 1.00 80.19 111 ILE A C 1
ATOM 886 O O . ILE A 1 111 ? -0.529 16.879 4.736 1.00 80.19 111 ILE A O 1
ATOM 890 N N . ASP A 1 112 ? 0.415 17.126 6.765 1.00 83.56 112 ASP A N 1
ATOM 891 C CA . ASP A 1 112 ? 1.316 18.223 6.404 1.00 83.56 112 ASP A CA 1
ATOM 892 C C . ASP A 1 112 ? 2.284 17.809 5.279 1.00 83.56 112 ASP A C 1
ATOM 894 O O . ASP A 1 112 ? 2.448 18.537 4.298 1.00 83.56 112 ASP A O 1
ATOM 898 N N . GLU A 1 113 ? 2.865 16.606 5.353 1.00 85.25 113 GLU A N 1
ATOM 899 C CA . GLU A 1 113 ? 3.751 16.085 4.305 1.00 85.25 113 GLU A CA 1
ATOM 900 C C . GLU A 1 113 ? 3.003 15.838 2.986 1.00 85.25 113 GLU A C 1
ATOM 902 O O . GLU A 1 113 ? 3.482 16.215 1.913 1.00 85.25 113 GLU A O 1
ATOM 907 N N . LEU A 1 114 ? 1.797 15.263 3.049 1.00 84.25 114 LEU A N 1
ATOM 908 C CA . LEU A 1 114 ? 0.947 15.073 1.874 1.00 84.25 114 LEU A CA 1
ATOM 909 C C . LEU A 1 114 ? 0.567 16.415 1.228 1.00 84.25 114 LEU A C 1
ATOM 911 O O . LEU A 1 114 ? 0.648 16.548 0.006 1.00 84.25 114 LEU A O 1
ATOM 915 N N . GLN A 1 115 ? 0.174 17.410 2.029 1.00 81.75 115 GLN A N 1
ATOM 916 C CA . GLN A 1 115 ? -0.172 18.752 1.553 1.00 81.75 115 GLN A CA 1
ATOM 917 C C . GLN A 1 115 ? 1.018 19.432 0.880 1.00 81.75 115 GLN A C 1
ATOM 919 O O . GLN A 1 115 ? 0.872 19.950 -0.230 1.00 81.75 115 GLN A O 1
ATOM 924 N N . LEU A 1 116 ? 2.197 19.378 1.506 1.00 84.88 116 LEU A N 1
ATOM 925 C CA . LEU A 1 116 ? 3.429 19.900 0.925 1.00 84.88 116 LEU A CA 1
ATOM 926 C C . LEU A 1 116 ? 3.709 19.237 -0.427 1.00 84.88 116 LEU A C 1
ATOM 928 O O . LEU A 1 116 ? 3.981 19.924 -1.410 1.00 84.88 116 LEU A O 1
ATOM 932 N N . LYS A 1 117 ? 3.561 17.911 -0.511 1.00 82.56 117 LYS A N 1
ATOM 933 C CA . LYS A 1 117 ? 3.824 17.170 -1.745 1.00 82.56 117 LYS A CA 1
ATOM 934 C C . LYS A 1 117 ? 2.857 17.521 -2.870 1.00 82.56 117 LYS A C 1
ATOM 936 O O . LYS A 1 117 ? 3.278 17.687 -4.012 1.00 82.56 117 LYS A O 1
ATOM 941 N N . ILE A 1 118 ? 1.571 17.671 -2.562 1.00 80.94 118 ILE A N 1
ATOM 942 C CA . ILE A 1 118 ? 0.562 18.115 -3.534 1.00 80.94 118 ILE A CA 1
ATOM 943 C C . ILE A 1 118 ? 0.862 19.547 -4.009 1.00 80.94 118 ILE A C 1
ATOM 945 O O . ILE A 1 118 ? 0.748 19.838 -5.204 1.00 80.94 118 ILE A O 1
ATOM 949 N N . ALA A 1 119 ? 1.291 20.431 -3.105 1.00 82.31 119 ALA A N 1
ATOM 950 C CA . ALA A 1 119 ? 1.672 21.798 -3.445 1.00 82.31 119 ALA A CA 1
ATOM 951 C C . ALA A 1 119 ? 2.906 21.847 -4.364 1.00 82.31 119 ALA A C 1
ATOM 953 O O . ALA A 1 119 ? 2.896 22.585 -5.351 1.00 82.31 119 ALA A O 1
ATOM 954 N N . GLU A 1 120 ? 3.936 21.034 -4.103 1.00 80.00 120 GLU A N 1
ATOM 955 C CA . GLU A 1 120 ? 5.112 20.907 -4.980 1.00 80.00 120 GLU A CA 1
ATOM 956 C C . GLU A 1 120 ? 4.724 20.450 -6.392 1.00 80.00 120 GLU A C 1
ATOM 958 O O . GLU A 1 120 ? 5.209 20.998 -7.382 1.00 80.00 120 GLU A O 1
ATOM 963 N N . LEU A 1 121 ? 3.811 19.481 -6.493 1.00 74.50 121 LEU A N 1
ATOM 964 C CA . LEU A 1 121 ? 3.336 18.960 -7.775 1.00 74.50 121 LEU A CA 1
ATOM 965 C C . LEU A 1 121 ? 2.564 20.005 -8.574 1.00 74.50 121 LEU A C 1
ATOM 967 O O . LEU A 1 121 ? 2.818 20.171 -9.762 1.00 74.50 121 LEU A O 1
ATOM 971 N N . THR A 1 122 ? 1.689 20.754 -7.907 1.00 7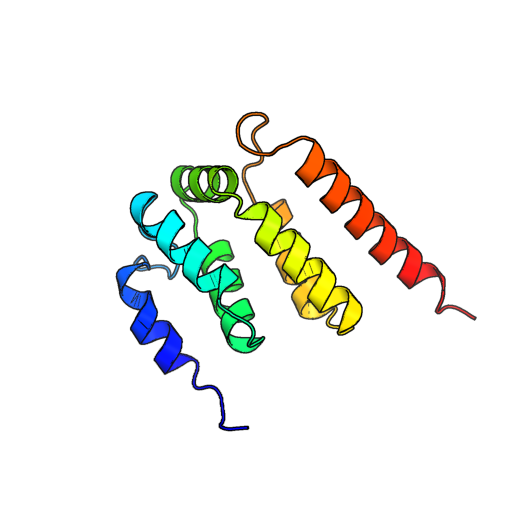0.88 122 THR A N 1
ATOM 972 C CA . THR A 1 122 ? 0.917 21.838 -8.531 1.00 70.88 122 THR A CA 1
ATOM 973 C C . THR A 1 122 ? 1.829 22.999 -8.956 1.00 70.88 122 THR A C 1
ATOM 975 O O . THR A 1 122 ? 1.637 23.604 -10.008 1.00 70.88 122 THR A O 1
ATOM 978 N N . SER A 1 123 ? 2.871 23.290 -8.170 1.00 65.69 123 SER A N 1
ATOM 979 C CA . SER A 1 123 ? 3.843 24.353 -8.468 1.00 65.69 123 SER A CA 1
ATOM 980 C C . SER A 1 123 ? 4.762 24.001 -9.643 1.00 65.69 123 SER A C 1
ATOM 982 O O . SER A 1 123 ? 5.170 24.887 -10.393 1.00 65.69 123 SER A O 1
ATOM 984 N N . ALA A 1 124 ? 5.068 22.715 -9.841 1.00 57.50 124 ALA A N 1
ATOM 985 C CA . ALA A 1 124 ? 5.879 22.240 -10.961 1.00 57.50 124 ALA A CA 1
ATOM 986 C C . ALA A 1 124 ? 5.155 22.335 -12.319 1.00 57.50 124 ALA A C 1
ATOM 988 O O . ALA A 1 124 ? 5.812 22.462 -13.354 1.00 57.50 124 ALA A O 1
ATOM 989 N N . GLU A 1 125 ? 3.818 22.321 -12.336 1.00 52.75 125 GLU A N 1
ATOM 990 C CA . GLU A 1 125 ? 3.028 22.462 -13.568 1.00 52.75 125 GLU A CA 1
ATOM 991 C C . GLU A 1 125 ? 2.974 23.912 -14.079 1.00 52.75 125 GLU A C 1
ATOM 993 O O . GLU A 1 125 ? 2.887 24.134 -15.284 1.00 52.75 125 GLU A O 1
ATOM 998 N N . SER A 1 126 ? 3.158 24.913 -13.209 1.00 47.69 126 SER A N 1
ATOM 999 C CA . SER A 1 126 ? 3.134 26.331 -13.604 1.00 47.69 126 SER A CA 1
ATOM 1000 C C . SER A 1 126 ? 4.424 26.826 -14.289 1.00 47.69 126 SER A C 1
ATOM 1002 O O . SER A 1 126 ? 4.505 27.997 -14.663 1.00 47.69 126 SER A O 1
ATOM 1004 N N . GLY A 1 127 ? 5.440 25.967 -14.446 1.00 45.50 127 GLY A N 1
ATOM 1005 C CA . GLY A 1 127 ? 6.746 26.306 -15.032 1.00 45.50 127 GLY A CA 1
ATOM 1006 C C . GLY A 1 127 ? 6.964 25.869 -16.487 1.00 45.50 127 GLY A C 1
ATOM 1007 O O . GLY A 1 127 ? 8.029 26.145 -17.034 1.00 45.50 127 GLY A O 1
ATOM 1008 N N . LYS A 1 128 ? 6.000 25.187 -17.124 1.00 42.59 128 LYS A N 1
ATOM 1009 C CA . LYS A 1 128 ? 6.102 24.702 -18.519 1.00 42.59 128 LYS A CA 1
ATOM 1010 C C . LYS A 1 128 ? 5.092 25.358 -19.461 1.00 42.59 128 LYS A C 1
ATOM 1012 O O . LYS A 1 128 ? 4.557 24.713 -20.354 1.00 42.59 128 LYS A O 1
ATOM 1017 N N . GLU A 1 129 ? 4.860 26.651 -19.287 1.00 41.34 129 GLU A N 1
ATOM 1018 C CA . GLU A 1 129 ? 4.153 27.456 -20.281 1.00 41.34 129 GLU A CA 1
ATOM 1019 C C . GLU A 1 129 ? 4.928 28.758 -20.509 1.00 41.34 129 GLU A C 1
ATOM 1021 O O . GLU A 1 129 ? 4.569 29.820 -20.003 1.00 41.34 129 GLU A O 1
ATOM 1026 N N . LYS A 1 130 ? 6.072 28.644 -21.196 1.00 33.03 130 LYS A N 1
ATOM 1027 C CA . LYS A 1 130 ? 6.714 29.724 -21.958 1.00 33.03 130 LYS A CA 1
ATOM 1028 C C . LYS A 1 130 ? 7.801 29.195 -22.882 1.00 33.03 130 LYS A C 1
ATOM 1030 O O . LYS A 1 130 ? 8.628 28.387 -22.411 1.00 33.03 130 LYS A O 1
#

pLDDT: mean 81.79, std 11.46, range [33.03, 92.56]

Sequence (130 aa):
MAPVDPSVLLNTIVYLLDSNGGLKNDRVVRQFITLMKLTEKLVNKAIYLQILNHTKSEDVLKTFLKCDGLQILIKWLSHFSVDHNHAFLLDTLKIIGNLPFNIDNVSQNDIDELQLKIAELTSAESGKEK

Radius of gyration: 15.33 Å; chains: 1; bounding box: 31×46×37 Å

Foldseek 3Di:
DPDDDVVVVCVVCVVQADPQLAGPDQVCLLVLLVVLVPDPDPSNVVSSLVNLVSHPDLRNLLSCLQNCVLVSLLVVLVVCVVVVVVVVNVSSVVSVVPGPDDPVRHDPVSVVSSVVSVVVSVVVVVPPDD

Secondary structure (DSSP, 8-state):
-----HHHHHHHHGGGB-TTSSB--GGGHHHHHHHHHT---HHHHHHHHHHHHH---HHHHHHHHHTTHHHHHHHHHHHHHHTT-HHHHHHHHHHHHTS---TTTS-HHHHHHHHHHHHHHHHHHTTS--